Protein AF-A0A259TVW1-F1 (afdb_monomer_lite)

Sequence (107 aa):
MTPIRLRQLGQYDASFEASVDADGIWRVDGGSYVTRGVREGRLSSAEHAAIGALAAAVAMRETHAIPEDARGFTSTLDVGGDTLEWWGPPPTPALRALANALAGLGA

Organism: NCBI:txid716817

Structure (mmCIF, N/CA/C/O backbone):
data_AF-A0A259TVW1-F1
#
_entry.id   AF-A0A259TVW1-F1
#
loop_
_atom_site.group_PDB
_atom_site.id
_atom_site.type_symbol
_atom_site.label_atom_id
_atom_site.label_alt_id
_atom_site.label_comp_id
_atom_site.label_asym_id
_atom_site.label_entity_id
_atom_site.label_seq_id
_atom_site.pdbx_PDB_ins_code
_atom_site.Cartn_x
_atom_site.Cartn_y
_atom_site.Cartn_z
_atom_site.occupancy
_atom_site.B_iso_or_equiv
_atom_site.auth_seq_id
_atom_site.auth_comp_id
_atom_site.auth_asym_id
_atom_site.auth_atom_id
_atom_site.pdbx_PDB_model_num
ATOM 1 N N . MET A 1 1 ? -9.905 -6.743 8.488 1.00 86.19 1 MET A N 1
ATOM 2 C CA . MET A 1 1 ? -9.619 -7.027 7.062 1.00 86.19 1 MET A CA 1
ATOM 3 C C . MET A 1 1 ? -8.278 -7.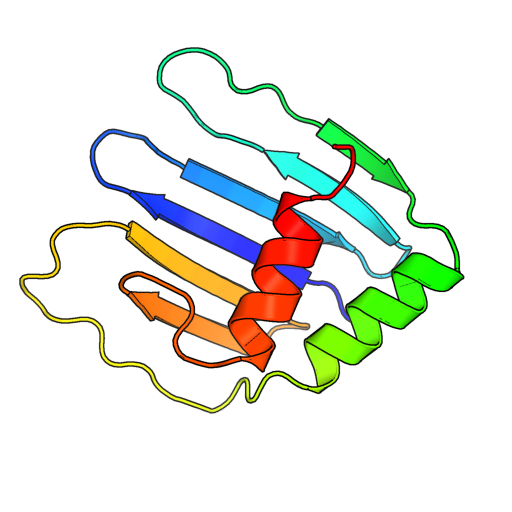733 6.972 1.00 86.19 1 MET A C 1
ATOM 5 O O . MET A 1 1 ? -7.679 -7.999 8.005 1.00 86.19 1 MET A O 1
ATOM 9 N N . THR A 1 2 ? -7.802 -8.048 5.775 1.00 90.94 2 THR A N 1
ATOM 10 C CA . THR A 1 2 ? -6.438 -8.549 5.589 1.00 90.94 2 THR A CA 1
ATOM 11 C C . THR A 1 2 ? -5.414 -7.448 5.912 1.00 90.94 2 THR A C 1
ATOM 13 O O . THR A 1 2 ? -5.607 -6.341 5.418 1.00 90.94 2 THR A O 1
ATOM 16 N N . PRO A 1 3 ? -4.351 -7.701 6.702 1.00 95.12 3 PRO A N 1
ATOM 17 C CA . PRO A 1 3 ? -3.313 -6.704 6.972 1.00 95.12 3 PRO A CA 1
ATOM 18 C C . PRO A 1 3 ? -2.659 -6.186 5.691 1.00 95.12 3 PRO A C 1
ATOM 20 O O . PRO A 1 3 ? -2.430 -6.962 4.759 1.00 95.12 3 PRO A O 1
ATOM 23 N N . ILE A 1 4 ? -2.344 -4.893 5.671 1.00 97.06 4 ILE A N 1
ATOM 24 C CA . ILE A 1 4 ? -1.765 -4.193 4.523 1.00 97.06 4 ILE A CA 1
ATOM 25 C C . ILE A 1 4 ? -0.525 -3.435 4.976 1.00 97.06 4 ILE A C 1
ATOM 27 O O . ILE A 1 4 ? -0.552 -2.748 5.999 1.00 97.06 4 ILE A O 1
ATOM 31 N N . ARG A 1 5 ? 0.543 -3.502 4.187 1.00 96.56 5 ARG A N 1
ATOM 32 C CA . ARG A 1 5 ? 1.730 -2.665 4.352 1.00 96.56 5 ARG A CA 1
ATOM 33 C C . ARG A 1 5 ? 2.172 -2.143 2.998 1.00 96.56 5 ARG A C 1
ATOM 35 O O . ARG A 1 5 ? 2.387 -2.912 2.077 1.00 96.56 5 ARG A O 1
ATOM 42 N N . LEU A 1 6 ? 2.329 -0.836 2.887 1.00 95.44 6 LEU A N 1
ATOM 43 C CA . LEU A 1 6 ? 2.951 -0.166 1.759 1.00 95.44 6 LEU A CA 1
ATOM 44 C C . LEU A 1 6 ? 4.277 0.409 2.228 1.00 95.44 6 LEU A C 1
ATOM 46 O O . LEU A 1 6 ? 4.306 1.193 3.171 1.00 95.44 6 LEU A O 1
ATOM 50 N N . ARG A 1 7 ? 5.358 0.066 1.543 1.00 93.25 7 ARG A N 1
ATOM 51 C CA . ARG A 1 7 ? 6.688 0.611 1.779 1.00 93.25 7 ARG A CA 1
ATOM 52 C C . ARG A 1 7 ? 7.216 1.205 0.487 1.00 93.25 7 ARG A C 1
ATOM 54 O O . ARG A 1 7 ? 7.110 0.586 -0.561 1.00 93.25 7 ARG A O 1
ATOM 61 N N . GLN A 1 8 ? 7.799 2.389 0.557 1.00 90.50 8 GLN A N 1
ATOM 62 C CA . GLN A 1 8 ? 8.463 3.040 -0.561 1.00 90.50 8 GLN A CA 1
ATOM 63 C C . GLN A 1 8 ? 9.868 3.443 -0.128 1.00 90.50 8 GLN A C 1
ATOM 65 O 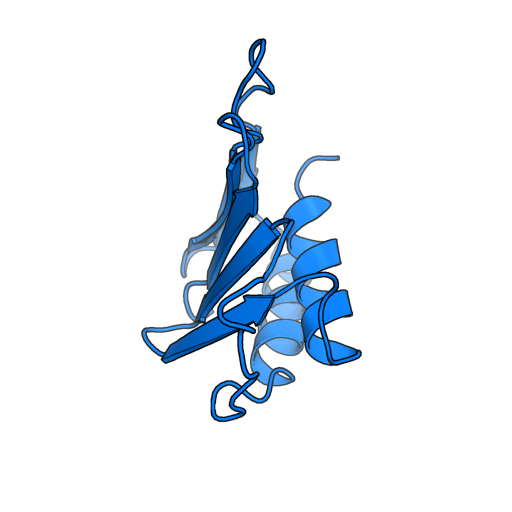O . GLN A 1 8 ? 10.049 4.128 0.877 1.00 90.50 8 GLN A O 1
ATOM 70 N N . LEU A 1 9 ? 10.863 2.996 -0.885 1.00 87.06 9 LEU A N 1
ATOM 71 C CA . LEU A 1 9 ? 12.276 3.235 -0.633 1.00 87.06 9 LEU A CA 1
ATOM 72 C C . LEU A 1 9 ? 12.859 4.011 -1.804 1.00 87.06 9 LEU A C 1
ATOM 74 O O . LEU A 1 9 ? 12.935 3.503 -2.921 1.00 87.06 9 LEU A O 1
ATOM 78 N N . GLY A 1 10 ? 13.236 5.257 -1.549 1.00 78.50 10 GLY A N 1
ATOM 79 C CA . GLY A 1 10 ? 13.968 6.106 -2.475 1.00 78.50 10 GLY A CA 1
ATOM 80 C C . GLY A 1 10 ? 15.477 6.040 -2.259 1.00 78.50 10 GLY A C 1
ATOM 81 O O . GLY A 1 10 ? 15.979 5.494 -1.278 1.00 78.50 10 GLY A O 1
ATOM 82 N N . GLN A 1 11 ? 16.209 6.654 -3.183 1.00 67.81 11 GLN A N 1
ATOM 83 C CA . GLN A 1 11 ? 17.624 6.967 -2.984 1.00 67.81 11 GLN A CA 1
ATOM 84 C C . GLN A 1 11 ? 17.762 8.058 -1.903 1.00 67.81 11 GLN A C 1
ATOM 86 O O . GLN A 1 11 ? 16.888 8.917 -1.792 1.00 67.81 11 GLN A O 1
ATOM 91 N N . TYR A 1 12 ? 18.865 8.045 -1.144 1.00 62.44 12 TYR A N 1
ATOM 92 C CA . TYR A 1 12 ? 19.193 9.034 -0.095 1.00 62.44 12 TYR A CA 1
ATOM 93 C C . TYR A 1 12 ? 18.304 8.995 1.167 1.00 62.44 12 TYR A C 1
ATOM 95 O O . TYR A 1 12 ? 17.809 10.028 1.607 1.00 62.44 12 TYR A O 1
ATOM 103 N N . ASP A 1 13 ? 18.098 7.808 1.747 1.00 65.94 13 ASP A N 1
ATOM 104 C CA . ASP A 1 13 ? 17.369 7.564 3.014 1.00 65.94 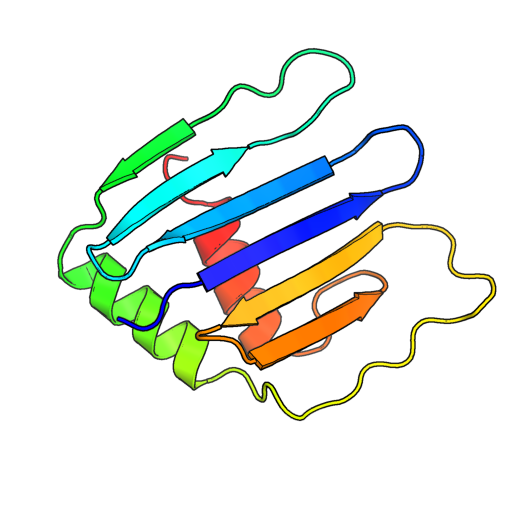13 ASP A CA 1
ATOM 105 C C . ASP A 1 13 ? 15.874 7.936 3.037 1.00 65.94 13 ASP A C 1
ATOM 107 O O . ASP A 1 13 ? 15.186 7.693 4.035 1.00 65.94 13 ASP A O 1
ATOM 111 N N . ALA A 1 14 ? 15.333 8.433 1.919 1.00 64.75 14 ALA A N 1
ATOM 112 C CA . ALA A 1 14 ? 13.908 8.673 1.757 1.00 64.75 14 ALA A CA 1
ATOM 113 C C . ALA A 1 14 ? 13.150 7.343 1.856 1.00 64.75 14 ALA A C 1
ATOM 115 O O . ALA A 1 14 ? 13.183 6.510 0.950 1.00 64.75 14 ALA A O 1
ATOM 116 N N . SER A 1 15 ? 12.453 7.150 2.968 1.00 83.69 15 SER A N 1
ATOM 117 C CA . SER A 1 15 ? 11.611 5.986 3.211 1.00 83.69 15 SER A CA 1
ATOM 118 C C . SER A 1 15 ? 10.213 6.452 3.568 1.00 83.69 15 SER A C 1
ATOM 120 O O . SER A 1 15 ? 10.032 7.448 4.249 1.00 83.69 15 SER A O 1
ATOM 122 N N . PHE A 1 16 ? 9.212 5.753 3.070 1.00 89.31 16 PHE A N 1
ATOM 123 C CA . PHE A 1 16 ? 7.831 5.929 3.475 1.00 89.31 16 PHE A CA 1
ATOM 124 C C . PHE A 1 16 ? 7.273 4.552 3.783 1.00 89.31 16 PHE A C 1
ATOM 126 O O . PHE A 1 16 ? 7.529 3.595 3.052 1.00 89.31 16 PHE A O 1
ATOM 133 N N . GLU A 1 17 ? 6.508 4.449 4.855 1.00 92.62 17 GLU A N 1
ATOM 134 C CA . GLU A 1 17 ? 5.816 3.234 5.225 1.00 92.62 17 GLU A CA 1
ATOM 135 C C . GLU A 1 17 ? 4.423 3.567 5.744 1.00 92.62 17 GLU A C 1
ATOM 137 O O . GLU A 1 17 ? 4.259 4.398 6.627 1.00 92.62 17 GLU A O 1
ATOM 142 N N . ALA A 1 18 ? 3.406 2.905 5.213 1.00 95.00 18 ALA A N 1
ATOM 143 C CA . ALA A 1 18 ? 2.053 2.942 5.734 1.00 95.00 18 ALA A CA 1
ATOM 144 C C . ALA A 1 18 ? 1.592 1.513 5.988 1.00 95.00 18 ALA A C 1
ATOM 146 O O . ALA A 1 18 ? 1.772 0.637 5.149 1.00 95.00 18 ALA A O 1
ATOM 147 N N . SER A 1 19 ? 0.984 1.269 7.138 1.00 96.06 19 SER A N 1
ATOM 148 C CA . SER A 1 19 ? 0.477 -0.047 7.507 1.00 96.06 19 SER A CA 1
ATOM 149 C C . SER A 1 19 ? -0.897 0.064 8.135 1.00 96.06 19 SER A C 1
ATOM 151 O O . SER A 1 19 ? -1.200 1.053 8.804 1.00 96.06 19 SER A O 1
ATOM 153 N N . VAL A 1 20 ? -1.718 -0.955 7.901 1.00 97.31 20 VAL A N 1
ATOM 154 C CA . VAL A 1 20 ? -2.997 -1.162 8.570 1.00 97.31 20 VAL A CA 1
ATOM 155 C C . VAL A 1 20 ? -3.098 -2.630 8.951 1.00 97.31 20 VAL A C 1
ATOM 157 O O . VAL A 1 20 ? -2.951 -3.506 8.097 1.00 97.31 20 VAL A O 1
ATOM 160 N N . ASP A 1 21 ? -3.336 -2.912 10.225 1.00 95.81 21 ASP A N 1
ATOM 161 C CA . ASP A 1 21 ? -3.510 -4.279 10.702 1.00 95.81 21 ASP A CA 1
ATOM 162 C C . ASP A 1 21 ? -4.943 -4.805 10.489 1.00 95.81 21 ASP A C 1
ATOM 164 O O . ASP A 1 21 ? -5.822 -4.139 9.931 1.00 95.81 21 ASP A O 1
ATOM 168 N N . ALA A 1 22 ? -5.188 -6.042 10.928 1.00 93.88 22 ALA A N 1
ATOM 169 C CA . ALA A 1 22 ? -6.493 -6.679 10.782 1.00 93.88 22 ALA A CA 1
ATOM 170 C C . ALA A 1 22 ? -7.611 -5.999 11.598 1.00 93.88 22 ALA A C 1
ATOM 172 O O . ALA A 1 22 ? -8.781 -6.085 11.202 1.00 93.88 22 ALA A O 1
ATOM 173 N N . ASP A 1 23 ? -7.250 -5.315 12.686 1.00 94.06 23 ASP A N 1
ATOM 174 C CA . ASP A 1 23 ? -8.141 -4.635 13.629 1.00 94.06 23 ASP A CA 1
ATOM 175 C C . ASP A 1 23 ? -8.413 -3.169 13.245 1.00 94.06 23 ASP A C 1
ATOM 177 O O . ASP A 1 23 ? -9.233 -2.491 13.886 1.00 94.06 23 ASP A O 1
ATOM 181 N N . GLY A 1 24 ? -7.764 -2.693 12.177 1.00 94.69 24 GLY A N 1
ATOM 182 C CA . GLY A 1 24 ? -7.873 -1.336 11.657 1.00 94.69 24 GLY A CA 1
ATOM 183 C C . GLY A 1 24 ? -6.994 -0.326 12.395 1.00 94.69 24 GLY A C 1
ATOM 184 O O . GLY A 1 24 ? -7.251 0.875 12.288 1.00 94.69 24 GLY A O 1
ATOM 185 N N . ILE A 1 25 ? -5.994 -0.773 13.157 1.00 97.12 25 ILE A N 1
ATOM 186 C CA . ILE A 1 25 ? -4.939 0.110 13.659 1.00 97.12 25 ILE A CA 1
ATOM 187 C C . ILE A 1 25 ? -4.017 0.429 12.497 1.00 97.12 25 ILE A C 1
ATOM 189 O O . ILE A 1 25 ? -3.593 -0.463 11.762 1.00 97.12 25 ILE A O 1
ATOM 193 N N . TRP A 1 26 ? -3.718 1.710 12.325 1.00 96.94 26 TRP A N 1
ATOM 194 C CA . TRP A 1 26 ? -2.858 2.171 11.253 1.00 96.94 26 TRP A CA 1
ATOM 195 C C . TRP A 1 26 ? -1.669 2.955 11.780 1.00 96.94 26 TRP A C 1
ATOM 19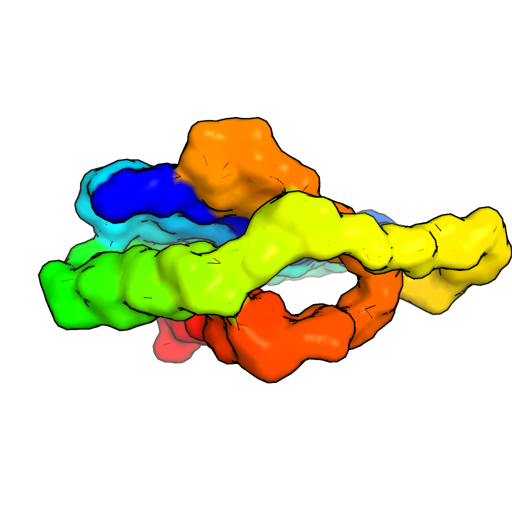7 O O . TRP A 1 26 ? -1.742 3.619 12.815 1.00 96.94 26 TRP A O 1
ATOM 207 N N . ARG A 1 27 ? -0.576 2.898 11.020 1.00 95.19 27 ARG A N 1
ATOM 208 C CA . ARG A 1 27 ? 0.650 3.654 11.264 1.00 95.19 27 ARG A CA 1
ATOM 209 C C . ARG A 1 27 ? 1.230 4.123 9.939 1.00 95.19 27 ARG A C 1
ATOM 211 O O . ARG A 1 27 ? 1.399 3.315 9.029 1.00 95.19 27 ARG A O 1
ATOM 218 N N . VAL A 1 28 ? 1.559 5.407 9.852 1.00 93.56 28 VAL A N 1
ATOM 219 C CA . VAL A 1 28 ? 2.271 6.013 8.725 1.00 93.56 28 VAL A CA 1
ATOM 220 C C . VAL A 1 28 ? 3.577 6.611 9.231 1.00 93.56 28 VAL A C 1
ATOM 222 O O . VAL A 1 28 ? 3.572 7.540 10.038 1.00 93.56 28 VAL A O 1
ATOM 225 N N . ASP A 1 29 ? 4.688 6.078 8.744 1.00 90.81 29 ASP A N 1
ATOM 226 C CA . ASP A 1 29 ? 6.042 6.571 8.950 1.00 90.81 29 ASP A CA 1
ATOM 227 C C . ASP A 1 29 ? 6.536 7.242 7.666 1.00 90.81 29 ASP A C 1
ATOM 229 O O . ASP A 1 29 ? 6.521 6.663 6.581 1.00 90.81 29 ASP A O 1
ATOM 233 N N . GLY A 1 30 ? 6.926 8.506 7.782 1.00 81.38 30 GLY A N 1
ATOM 234 C CA . GLY A 1 30 ? 7.321 9.314 6.641 1.00 81.38 30 GLY A CA 1
ATOM 235 C C . GLY A 1 30 ? 8.812 9.319 6.319 1.00 81.38 30 GLY A C 1
ATOM 236 O O . GLY A 1 30 ? 9.112 9.983 5.332 1.00 81.38 30 GLY A O 1
ATOM 237 N N . GLY A 1 31 ? 9.674 8.677 7.134 1.00 70.75 31 GLY A N 1
ATOM 238 C CA . GLY A 1 31 ? 11.123 8.434 6.939 1.00 70.75 31 GLY A CA 1
ATOM 239 C C . GLY A 1 31 ? 12.034 9.600 6.468 1.00 70.75 31 GLY A C 1
ATOM 240 O O . GLY A 1 31 ? 11.626 10.551 5.815 1.00 70.75 31 GLY A O 1
ATOM 241 N N . SER A 1 32 ? 13.312 9.602 6.868 1.00 62.50 32 SER A N 1
ATOM 242 C CA . SER A 1 32 ? 14.135 10.833 7.024 1.00 62.50 32 SER A CA 1
ATOM 243 C C . SER A 1 32 ? 14.761 11.438 5.743 1.00 62.50 32 SER A C 1
ATOM 245 O O . SER A 1 32 ? 15.059 10.721 4.799 1.00 62.50 32 SER A O 1
ATOM 247 N N . TYR A 1 33 ? 14.985 12.768 5.652 1.00 46.66 33 TYR A N 1
ATOM 248 C CA . TYR A 1 33 ? 16.185 13.412 6.245 1.00 46.66 33 TYR A CA 1
ATOM 249 C C . TYR A 1 33 ? 16.010 14.313 7.506 1.00 46.66 33 TYR A C 1
ATOM 251 O O . TYR A 1 33 ? 17.020 14.674 8.100 1.00 46.66 33 TYR A O 1
ATOM 259 N N . VAL A 1 34 ? 14.811 14.678 8.003 1.00 51.53 34 VAL A N 1
ATOM 260 C CA . VAL A 1 34 ? 14.705 15.531 9.232 1.00 51.53 34 VAL A CA 1
ATOM 261 C C . VAL A 1 34 ? 13.471 15.263 10.118 1.00 51.53 34 VAL A C 1
ATOM 263 O O . VAL A 1 34 ? 12.865 16.193 10.624 1.00 51.53 34 VAL A O 1
ATOM 266 N N . THR A 1 35 ? 13.068 14.012 10.353 1.00 56.81 35 THR A N 1
ATOM 267 C CA . THR A 1 35 ? 11.844 13.656 11.124 1.00 56.81 35 THR A CA 1
ATOM 268 C C . THR A 1 35 ? 10.537 14.048 10.425 1.00 56.81 35 THR A C 1
ATOM 270 O O . THR A 1 35 ? 9.825 14.973 10.806 1.00 56.81 35 THR A O 1
ATOM 273 N N . ARG A 1 36 ? 10.150 13.289 9.398 1.00 59.53 36 ARG A N 1
ATOM 274 C CA . ARG A 1 36 ? 8.718 13.186 9.099 1.00 59.53 36 ARG A CA 1
ATOM 275 C C . ARG A 1 36 ? 8.139 12.234 10.135 1.00 59.53 36 ARG A C 1
ATOM 277 O O . ARG A 1 36 ? 8.407 11.041 10.091 1.00 59.53 36 ARG A O 1
ATOM 284 N N . GLY A 1 37 ? 7.486 12.813 11.140 1.00 75.12 37 GLY A N 1
ATOM 285 C CA . GLY A 1 37 ? 7.003 12.101 12.316 1.00 75.12 37 GLY A CA 1
ATOM 286 C C . GLY A 1 37 ? 6.102 10.916 11.978 1.00 75.12 37 GLY A C 1
ATOM 287 O O . GLY A 1 37 ? 5.467 10.858 10.925 1.00 75.12 37 GLY A O 1
ATOM 288 N N . VAL A 1 38 ? 6.047 9.981 12.917 1.00 87.88 38 VAL A N 1
ATOM 289 C CA . VAL A 1 38 ? 5.118 8.858 12.880 1.00 87.88 38 VAL A CA 1
ATOM 290 C C . VAL A 1 38 ? 3.723 9.373 13.208 1.00 87.88 38 VAL A C 1
ATOM 292 O O . VAL A 1 38 ? 3.538 10.101 14.183 1.00 87.88 38 VAL A O 1
ATOM 295 N N . ARG A 1 39 ? 2.739 8.965 12.413 1.00 90.56 39 ARG A N 1
ATOM 296 C CA . ARG A 1 39 ? 1.318 9.155 12.707 1.00 90.56 39 ARG A CA 1
ATOM 297 C C . ARG A 1 39 ? 0.678 7.796 12.895 1.00 90.56 39 ARG A C 1
ATOM 299 O O . ARG A 1 39 ? 1.007 6.857 12.173 1.00 90.56 39 ARG A O 1
ATOM 306 N N . GLU A 1 40 ? -0.244 7.700 13.833 1.00 95.12 40 GLU A N 1
ATOM 307 C CA . GLU A 1 40 ? -0.962 6.465 14.115 1.00 95.12 40 GLU A CA 1
ATOM 308 C C . GLU A 1 40 ? -2.387 6.757 14.566 1.00 95.12 40 GLU A C 1
ATOM 310 O O . GLU A 1 40 ? -2.711 7.864 15.005 1.00 95.12 40 GLU A O 1
ATOM 315 N N . GLY A 1 41 ? -3.247 5.755 14.445 1.00 96.31 41 GLY A N 1
ATOM 316 C CA . GLY A 1 41 ? -4.634 5.874 14.844 1.00 96.31 41 GLY A CA 1
ATOM 317 C C . GLY A 1 41 ? -5.421 4.609 14.558 1.00 96.31 41 GLY A C 1
ATOM 318 O O . GLY A 1 41 ? -4.868 3.529 14.349 1.00 96.31 41 GLY A O 1
ATOM 319 N N . ARG A 1 42 ? -6.744 4.755 14.558 1.00 97.06 42 ARG A N 1
ATOM 320 C CA . ARG A 1 42 ? -7.677 3.666 14.290 1.00 97.06 42 ARG A CA 1
ATOM 321 C C . ARG A 1 42 ? -8.683 4.084 13.234 1.00 97.06 42 ARG A C 1
ATOM 323 O O . ARG A 1 42 ? -9.233 5.178 13.315 1.00 97.06 42 ARG A O 1
ATOM 330 N N . LEU A 1 43 ? -8.922 3.206 12.270 1.00 96.31 43 LEU A N 1
ATOM 331 C CA . LEU A 1 43 ? -9.962 3.383 11.266 1.00 96.31 43 LEU A CA 1
ATOM 332 C C . LEU A 1 43 ? -11.349 3.235 11.896 1.00 96.31 43 LEU A C 1
ATOM 334 O O . LEU A 1 43 ? -11.592 2.338 12.709 1.00 96.31 43 LEU A O 1
ATOM 338 N N . SER A 1 44 ? -12.288 4.061 11.454 1.00 95.75 44 SER A N 1
ATOM 339 C CA . SER A 1 44 ? -13.713 3.780 11.597 1.00 95.75 44 SER A CA 1
ATOM 340 C C . SER A 1 44 ? -14.105 2.534 10.793 1.00 95.75 44 SER A C 1
ATOM 342 O O . SER A 1 44 ? -13.407 2.110 9.870 1.00 95.75 44 SER A O 1
ATOM 344 N N . SER A 1 45 ? -15.267 1.949 11.091 1.00 94.00 45 SER A N 1
ATOM 345 C CA . SER A 1 45 ? -15.775 0.792 10.339 1.00 94.00 45 SER A CA 1
ATOM 346 C C . SER A 1 45 ? -15.949 1.083 8.842 1.00 94.00 45 SER A C 1
ATOM 348 O O . SER A 1 45 ? -15.727 0.194 8.023 1.00 94.00 45 SER A O 1
ATOM 350 N N . ALA A 1 46 ? -16.315 2.318 8.482 1.00 95.25 46 ALA A N 1
ATOM 351 C CA . ALA A 1 46 ? -16.473 2.728 7.089 1.00 95.25 46 ALA A CA 1
ATOM 352 C C . ALA A 1 46 ? -15.122 2.806 6.359 1.00 95.25 46 ALA A C 1
ATOM 354 O O . ALA A 1 46 ? -14.989 2.267 5.263 1.00 95.25 46 ALA A O 1
ATOM 355 N N . GLU A 1 47 ? -14.106 3.410 6.979 1.00 95.56 47 GLU A N 1
ATOM 356 C CA . GLU A 1 47 ? -12.752 3.479 6.411 1.00 95.56 47 GLU A CA 1
ATOM 357 C C . GLU A 1 47 ? -12.115 2.091 6.312 1.00 95.56 47 GLU A C 1
ATOM 359 O O . GLU A 1 47 ? -11.499 1.760 5.302 1.00 95.56 47 GLU A O 1
ATOM 364 N N . HIS A 1 48 ? -12.325 1.248 7.326 1.00 94.38 48 HIS A N 1
ATOM 365 C CA . HIS A 1 48 ? -11.877 -0.141 7.328 1.00 94.38 48 HIS A CA 1
ATOM 366 C C . HIS A 1 48 ? -12.479 -0.914 6.142 1.00 94.38 48 HIS A C 1
ATOM 368 O O . HIS A 1 48 ? -11.753 -1.572 5.396 1.00 94.38 48 HIS A O 1
ATOM 374 N N . ALA A 1 49 ? -13.790 -0.794 5.906 1.00 94.94 49 ALA A N 1
ATOM 375 C CA . ALA A 1 49 ? -14.437 -1.418 4.753 1.00 94.94 49 ALA A CA 1
ATOM 376 C C . ALA A 1 49 ? -13.927 -0.853 3.415 1.00 94.94 49 ALA A C 1
ATOM 378 O O . ALA A 1 49 ? -13.684 -1.617 2.480 1.00 94.94 49 ALA A O 1
ATOM 379 N N . ALA A 1 50 ? -13.725 0.466 3.326 1.00 95.94 50 ALA A N 1
ATOM 380 C CA . ALA A 1 50 ? -13.249 1.125 2.113 1.00 95.94 50 ALA A CA 1
ATOM 381 C C . ALA A 1 50 ? -11.824 0.689 1.736 1.00 95.94 50 ALA A C 1
ATOM 383 O O . ALA A 1 50 ? -11.577 0.320 0.589 1.00 95.94 50 ALA A O 1
ATOM 384 N N . ILE A 1 51 ? -10.899 0.666 2.699 1.00 96.00 51 ILE A N 1
ATOM 385 C CA . ILE A 1 51 ? -9.524 0.199 2.477 1.00 96.00 51 ILE A CA 1
ATOM 386 C C . ILE A 1 51 ? -9.510 -1.286 2.110 1.00 96.00 51 ILE A C 1
ATOM 388 O O . ILE A 1 51 ? -8.814 -1.671 1.172 1.00 96.00 51 ILE A O 1
ATOM 392 N N . GLY A 1 52 ? -10.327 -2.109 2.773 1.00 95.69 52 GLY A N 1
ATOM 393 C CA . GLY A 1 52 ? -10.465 -3.523 2.424 1.00 95.69 52 GLY A CA 1
ATOM 394 C C . GLY A 1 52 ? -10.948 -3.736 0.986 1.00 95.69 52 GLY A C 1
ATOM 395 O O . GLY A 1 52 ? -10.414 -4.588 0.278 1.00 95.69 52 GLY A O 1
ATOM 396 N N . ALA A 1 53 ? -11.909 -2.931 0.522 1.00 96.44 53 ALA A N 1
ATOM 397 C CA . ALA A 1 53 ? -12.392 -2.980 -0.857 1.00 96.44 5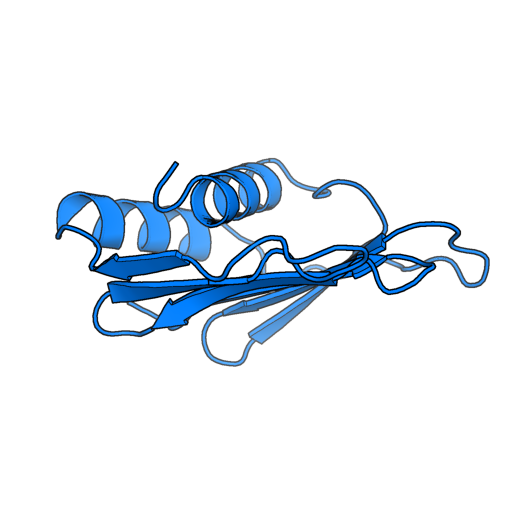3 ALA A CA 1
ATOM 398 C C . ALA A 1 53 ? -11.320 -2.543 -1.870 1.00 96.44 53 ALA A C 1
ATOM 400 O O . ALA A 1 53 ? -11.172 -3.177 -2.914 1.00 96.44 53 ALA A O 1
ATOM 401 N N . LEU A 1 54 ? -10.542 -1.501 -1.554 1.00 97.19 54 LEU A N 1
ATOM 402 C CA . LEU A 1 54 ? -9.416 -1.067 -2.386 1.00 97.19 54 LEU A CA 1
ATOM 403 C C . LEU A 1 54 ? -8.339 -2.152 -2.486 1.00 97.19 54 LEU A C 1
ATOM 405 O O . LEU A 1 54 ? -7.858 -2.425 -3.582 1.00 97.19 54 LEU A O 1
ATOM 409 N N . ALA A 1 55 ? -8.000 -2.803 -1.371 1.00 95.62 55 ALA A N 1
ATOM 410 C CA . ALA A 1 55 ? -7.037 -3.900 -1.347 1.00 95.62 55 ALA A CA 1
ATOM 411 C C . ALA A 1 55 ? -7.506 -5.102 -2.177 1.00 95.62 55 ALA A C 1
ATOM 413 O O . ALA A 1 55 ? -6.731 -5.650 -2.954 1.00 95.62 55 ALA A O 1
ATOM 414 N N . ALA A 1 56 ? -8.788 -5.465 -2.087 1.00 95.00 56 ALA A N 1
ATOM 415 C CA . ALA A 1 56 ? -9.364 -6.553 -2.877 1.00 95.00 56 ALA A CA 1
ATOM 416 C C . ALA A 1 56 ? -9.387 -6.272 -4.393 1.00 95.00 56 ALA A C 1
ATOM 418 O O . ALA A 1 56 ? -9.438 -7.208 -5.188 1.00 95.00 56 ALA A O 1
ATOM 419 N N . ALA A 1 57 ? -9.353 -5.000 -4.802 1.00 95.81 57 ALA A N 1
ATOM 420 C CA . ALA A 1 57 ? -9.307 -4.601 -6.207 1.00 95.81 57 ALA A CA 1
ATOM 421 C C . ALA A 1 57 ? -7.892 -4.650 -6.813 1.00 95.81 57 ALA A C 1
ATOM 423 O O . ALA A 1 57 ? -7.746 -4.526 -8.031 1.00 95.81 57 ALA A O 1
ATOM 424 N N . VAL A 1 58 ? -6.846 -4.804 -5.995 1.00 95.31 58 VAL A N 1
ATOM 425 C CA . VAL A 1 58 ? -5.464 -4.896 -6.474 1.00 95.31 58 VAL A CA 1
ATOM 426 C C . VAL A 1 58 ? -5.180 -6.301 -7.007 1.00 95.31 58 VAL A C 1
ATOM 428 O O . VAL A 1 58 ? -5.357 -7.303 -6.317 1.00 95.31 58 VAL A O 1
ATOM 431 N N . ALA A 1 59 ? -4.667 -6.378 -8.235 1.00 93.94 59 ALA A N 1
ATOM 432 C CA . ALA A 1 59 ? -4.195 -7.622 -8.830 1.00 93.94 59 ALA A CA 1
ATOM 433 C C . ALA A 1 59 ? -2.811 -8.010 -8.270 1.00 93.94 59 ALA A C 1
ATOM 435 O O . ALA A 1 59 ? -1.792 -7.827 -8.926 1.00 93.94 59 ALA A O 1
ATOM 436 N N . MET A 1 60 ? -2.771 -8.576 -7.059 1.00 91.88 60 MET A N 1
ATOM 437 C CA . MET A 1 60 ? -1.522 -8.908 -6.343 1.00 91.88 60 MET A CA 1
ATOM 438 C C . MET A 1 60 ? -0.581 -9.872 -7.088 1.00 91.88 60 MET A C 1
ATOM 440 O O . MET A 1 60 ? 0.599 -9.940 -6.773 1.00 91.88 60 MET A O 1
ATOM 444 N N . ARG A 1 61 ? -1.090 -10.628 -8.069 1.00 89.69 61 ARG A N 1
ATOM 445 C CA . ARG A 1 61 ? -0.301 -11.583 -8.871 1.00 89.69 61 ARG A CA 1
ATOM 446 C C . ARG A 1 61 ? 0.329 -10.969 -10.120 1.00 89.69 61 ARG A C 1
ATOM 448 O O . ARG A 1 61 ? 0.993 -11.681 -10.871 1.00 89.69 61 ARG A O 1
ATOM 455 N N . GLU A 1 62 ? 0.066 -9.696 -10.395 1.00 88.12 62 GLU A N 1
ATOM 456 C CA . GLU A 1 62 ? 0.701 -9.002 -11.507 1.00 88.12 62 GLU A CA 1
ATOM 457 C C . GLU A 1 62 ? 2.197 -8.823 -11.223 1.00 88.12 62 GLU A C 1
ATOM 459 O O . GLU A 1 62 ? 2.622 -8.714 -10.079 1.00 88.12 62 GLU A O 1
ATOM 464 N N . THR A 1 63 ? 3.026 -8.844 -12.263 1.00 85.00 63 THR A N 1
ATOM 465 C CA . THR A 1 63 ? 4.465 -8.602 -12.126 1.00 85.00 63 THR A CA 1
ATOM 466 C C . THR A 1 63 ? 4.797 -7.284 -12.797 1.00 85.00 63 THR A C 1
ATOM 468 O O . THR A 1 63 ? 4.514 -7.103 -13.981 1.00 85.00 63 THR A O 1
ATOM 471 N N . HIS A 1 64 ? 5.439 -6.378 -12.064 1.00 86.06 64 HIS A N 1
ATOM 472 C CA . HIS A 1 64 ? 5.947 -5.131 -12.618 1.00 86.06 64 HIS A CA 1
ATOM 473 C C . HIS A 1 64 ? 7.471 -5.193 -12.651 1.00 86.06 64 HIS A C 1
ATOM 475 O O . HIS A 1 64 ? 8.128 -5.258 -11.615 1.00 86.06 64 HIS A O 1
ATOM 481 N N . ALA A 1 65 ? 8.040 -5.210 -13.856 1.00 82.19 65 ALA A N 1
ATOM 482 C CA . ALA A 1 65 ? 9.485 -5.252 -14.021 1.00 82.19 65 ALA A CA 1
ATOM 483 C C . ALA A 1 65 ? 10.131 -3.995 -13.415 1.00 82.19 65 ALA A C 1
ATOM 485 O O . ALA A 1 65 ? 9.709 -2.872 -13.699 1.00 82.19 65 ALA A O 1
ATOM 486 N N . ILE A 1 66 ? 11.172 -4.197 -12.610 1.00 84.88 66 ILE A N 1
ATOM 487 C CA . ILE A 1 66 ? 12.025 -3.129 -12.089 1.00 84.88 66 ILE A CA 1
ATOM 488 C C . ILE A 1 66 ? 13.275 -3.085 -12.977 1.00 84.88 66 ILE A C 1
ATOM 490 O O . ILE A 1 66 ? 14.007 -4.075 -13.017 1.00 84.88 66 ILE A O 1
ATOM 494 N N . PRO A 1 67 ? 13.519 -1.991 -13.722 1.00 83.69 67 PRO A N 1
ATOM 495 C CA . PRO A 1 67 ? 14.720 -1.861 -14.546 1.00 83.69 67 PRO A CA 1
ATOM 496 C C . PRO A 1 67 ? 16.004 -1.962 -13.710 1.00 83.69 67 PRO A C 1
ATOM 498 O O . PRO A 1 67 ? 16.065 -1.420 -12.607 1.00 83.69 67 PRO A O 1
ATOM 501 N N . GLU A 1 68 ? 17.053 -2.598 -14.239 1.00 80.12 68 GLU A N 1
ATOM 502 C CA . GLU A 1 68 ? 18.349 -2.713 -13.542 1.00 80.12 68 GLU A CA 1
ATOM 503 C C . GLU A 1 68 ? 19.012 -1.346 -13.294 1.00 80.12 68 GLU A C 1
ATOM 505 O O . GLU A 1 68 ? 19.742 -1.157 -12.321 1.00 80.12 68 GLU A O 1
ATOM 510 N N . ASP A 1 69 ? 18.740 -0.371 -14.160 1.00 81.75 69 ASP A N 1
ATOM 511 C CA . ASP A 1 69 ? 19.246 0.997 -14.091 1.00 81.75 69 ASP A CA 1
ATOM 512 C C . ASP A 1 69 ? 18.271 1.973 -13.411 1.00 81.75 69 ASP A C 1
ATOM 514 O O . ASP A 1 69 ? 18.522 3.181 -13.398 1.00 81.75 69 ASP A O 1
ATOM 518 N N . ALA A 1 70 ? 17.188 1.465 -12.809 1.00 74.50 70 ALA A N 1
ATOM 519 C CA . ALA A 1 70 ? 16.154 2.252 -12.152 1.00 74.50 70 ALA A CA 1
ATOM 520 C C . ALA A 1 70 ? 16.742 3.317 -11.206 1.00 74.50 70 ALA A C 1
ATOM 522 O O . ALA A 1 70 ? 17.341 3.035 -10.162 1.00 74.50 70 ALA A O 1
ATOM 523 N N . ARG A 1 71 ? 16.535 4.591 -11.559 1.00 74.50 71 ARG A N 1
ATOM 524 C CA . ARG A 1 71 ? 16.840 5.745 -10.705 1.00 74.50 71 ARG A CA 1
ATOM 525 C C . ARG A 1 71 ? 15.538 6.284 -10.124 1.00 74.50 71 ARG A C 1
ATOM 527 O O . ARG A 1 71 ? 14.739 6.863 -10.850 1.00 74.50 71 ARG A O 1
ATOM 534 N N . GLY A 1 72 ? 15.283 6.061 -8.835 1.00 77.31 72 GLY A N 1
ATOM 535 C CA . GLY A 1 72 ? 14.056 6.530 -8.189 1.00 77.31 72 GLY A CA 1
ATOM 536 C C . GLY A 1 72 ? 13.681 5.730 -6.951 1.00 77.31 72 GLY A C 1
ATOM 537 O O . GLY A 1 72 ? 14.554 5.252 -6.230 1.00 77.31 72 GLY A O 1
ATOM 538 N N . PHE A 1 73 ? 12.377 5.621 -6.717 1.00 82.69 73 PHE A N 1
ATOM 539 C CA . PHE A 1 73 ? 11.800 4.874 -5.606 1.00 82.69 73 PHE A CA 1
ATOM 540 C C . PHE A 1 73 ? 11.262 3.525 -6.077 1.00 82.69 73 PHE A C 1
ATOM 542 O O . PHE A 1 73 ? 10.570 3.448 -7.097 1.00 82.69 73 PHE A O 1
ATOM 549 N N . THR A 1 74 ? 11.561 2.494 -5.296 1.00 89.62 74 THR A N 1
ATOM 550 C CA . THR A 1 74 ? 10.912 1.187 -5.379 1.00 89.62 74 THR A CA 1
ATOM 551 C C . THR A 1 74 ? 9.843 1.123 -4.307 1.00 89.62 74 THR A C 1
ATOM 553 O O . THR A 1 74 ? 10.085 1.509 -3.161 1.00 89.62 74 THR A O 1
ATOM 556 N N . SER A 1 75 ? 8.668 0.640 -4.682 1.00 92.31 75 SER A N 1
ATOM 557 C CA . SER A 1 75 ? 7.555 0.444 -3.771 1.00 92.31 75 SER A CA 1
ATOM 558 C C . SER A 1 75 ? 7.218 -1.034 -3.663 1.00 92.31 75 SER A C 1
ATOM 560 O O . SER A 1 75 ? 7.207 -1.749 -4.663 1.00 92.31 75 SER A O 1
ATOM 562 N N . THR A 1 76 ? 6.909 -1.456 -2.446 1.00 94.06 76 THR A N 1
ATOM 563 C CA . THR A 1 76 ? 6.499 -2.808 -2.084 1.00 94.06 76 THR A CA 1
ATOM 564 C C . THR A 1 76 ? 5.164 -2.707 -1.352 1.00 94.06 76 THR A C 1
ATOM 566 O O . THR A 1 76 ? 5.024 -1.926 -0.408 1.00 94.06 76 THR A O 1
ATOM 569 N N . LEU A 1 77 ? 4.175 -3.470 -1.799 1.00 96.38 77 LEU A N 1
ATOM 570 C CA . LEU A 1 77 ? 2.872 -3.626 -1.165 1.00 96.38 77 LEU A CA 1
ATOM 571 C C . LEU A 1 77 ? 2.722 -5.072 -0.699 1.00 96.38 77 LEU A C 1
ATOM 573 O O . LEU A 1 77 ? 2.743 -5.985 -1.518 1.00 96.38 77 LEU A O 1
ATOM 577 N N . ASP A 1 78 ? 2.491 -5.257 0.592 1.00 96.44 78 ASP A N 1
ATOM 578 C CA . ASP A 1 78 ? 2.116 -6.528 1.192 1.00 96.44 78 ASP A CA 1
ATOM 579 C C . ASP A 1 78 ? 0.628 -6.506 1.552 1.00 96.44 78 ASP A C 1
ATOM 581 O O . ASP A 1 78 ? 0.168 -5.598 2.250 1.00 96.44 78 ASP A O 1
ATOM 585 N N . VAL A 1 79 ? -0.127 -7.516 1.115 1.00 95.31 79 VAL A N 1
ATOM 586 C CA . VAL A 1 79 ? -1.531 -7.731 1.497 1.00 95.31 79 VAL A CA 1
ATOM 587 C C . VAL A 1 79 ? -1.696 -9.185 1.918 1.00 95.31 79 VAL A C 1
ATOM 589 O O . VAL A 1 79 ? -1.697 -10.090 1.093 1.00 95.31 79 VAL A O 1
ATOM 592 N N . GLY A 1 80 ? -1.825 -9.437 3.221 1.00 90.88 80 GLY A N 1
ATOM 593 C CA . GLY A 1 80 ? -2.110 -10.786 3.734 1.00 90.88 80 GLY A CA 1
ATOM 594 C C . GLY A 1 80 ? -1.032 -11.835 3.494 1.00 90.88 80 GLY A C 1
ATOM 595 O O . GLY A 1 80 ? -1.333 -13.022 3.578 1.00 90.88 80 GLY A O 1
ATOM 596 N N . GLY A 1 81 ? 0.195 -11.406 3.200 1.00 88.44 81 GLY A N 1
ATOM 597 C CA . GLY A 1 81 ? 1.313 -12.283 2.854 1.00 88.44 81 GLY A CA 1
ATOM 598 C C . GLY A 1 81 ? 1.611 -12.362 1.356 1.00 88.44 81 GLY A C 1
ATOM 599 O O . GLY A 1 81 ? 2.667 -12.878 1.006 1.00 88.44 81 GLY A O 1
ATOM 600 N N . ASP A 1 82 ? 0.743 -11.828 0.490 1.00 93.75 82 ASP A N 1
ATOM 601 C CA . ASP A 1 82 ? 1.080 -11.599 -0.916 1.00 93.75 82 ASP A CA 1
ATOM 602 C C . ASP A 1 82 ? 1.873 -10.294 -1.040 1.00 93.75 82 ASP A C 1
ATOM 604 O O . ASP A 1 82 ? 1.450 -9.266 -0.506 1.00 93.75 82 ASP A O 1
ATOM 608 N N . THR A 1 83 ? 2.985 -10.329 -1.772 1.00 94.31 83 THR A N 1
ATOM 609 C CA . THR A 1 83 ? 3.862 -9.173 -1.996 1.00 94.31 83 THR A CA 1
ATOM 610 C C . THR A 1 83 ? 3.844 -8.774 -3.466 1.00 94.31 83 THR A C 1
ATOM 612 O O . THR A 1 83 ? 4.011 -9.614 -4.350 1.00 94.31 83 THR A O 1
ATOM 615 N N . LEU A 1 84 ? 3.686 -7.478 -3.719 1.00 94.81 84 LEU A N 1
ATOM 616 C CA . LEU A 1 84 ? 3.746 -6.866 -5.038 1.00 94.81 84 LEU A CA 1
ATOM 617 C C . LEU A 1 84 ? 4.750 -5.716 -5.029 1.00 94.81 84 LEU A C 1
ATOM 619 O O . LEU A 1 84 ? 4.678 -4.832 -4.178 1.00 94.81 84 LEU A O 1
ATOM 623 N N . GLU A 1 85 ? 5.637 -5.685 -6.016 1.00 93.81 85 GLU A N 1
ATOM 624 C CA . GLU A 1 85 ? 6.653 -4.642 -6.147 1.00 93.81 85 GLU A CA 1
ATOM 625 C C . GLU A 1 85 ? 6.514 -3.896 -7.469 1.00 93.81 85 GLU A C 1
ATOM 627 O O . GLU A 1 85 ? 6.120 -4.473 -8.483 1.00 93.81 85 GLU A O 1
ATOM 632 N N . TRP A 1 86 ? 6.832 -2.602 -7.463 1.00 93.19 86 TRP A N 1
ATOM 633 C CA . TRP A 1 86 ? 6.921 -1.789 -8.672 1.00 93.19 86 TRP A CA 1
ATOM 634 C C . TRP A 1 86 ? 7.933 -0.656 -8.513 1.00 93.19 86 TRP A C 1
ATOM 636 O O . TRP A 1 86 ? 8.283 -0.236 -7.408 1.00 93.19 86 TRP A O 1
ATOM 646 N N . TRP A 1 87 ? 8.376 -0.123 -9.648 1.00 90.81 87 TRP A N 1
ATOM 647 C CA . TRP A 1 87 ? 9.221 1.063 -9.709 1.00 90.81 87 TRP A CA 1
ATOM 648 C C . TRP A 1 87 ? 8.427 2.283 -10.188 1.00 90.81 87 TRP A C 1
ATOM 650 O O . TRP A 1 87 ? 7.631 2.195 -11.124 1.00 90.81 87 TRP A O 1
ATOM 660 N N . GLY A 1 88 ? 8.664 3.437 -9.558 1.00 87.12 88 GLY A N 1
ATOM 661 C CA . GLY A 1 88 ? 8.029 4.698 -9.937 1.00 87.12 88 GLY A CA 1
ATOM 662 C C . GLY A 1 88 ? 6.574 4.832 -9.450 1.00 87.12 88 GLY A C 1
ATOM 663 O O . GLY A 1 88 ? 6.235 4.363 -8.361 1.00 87.12 88 GLY A O 1
ATOM 664 N N . PRO A 1 89 ? 5.701 5.550 -10.184 1.00 88.44 89 PRO A N 1
ATOM 665 C CA . PRO A 1 89 ? 4.319 5.760 -9.758 1.00 88.44 89 PRO A CA 1
ATOM 666 C C . PRO A 1 89 ? 3.511 4.449 -9.796 1.00 88.44 89 PRO A C 1
ATOM 668 O O . PRO A 1 89 ? 3.806 3.589 -10.623 1.00 88.44 89 PRO A O 1
ATOM 671 N N . PRO A 1 90 ? 2.442 4.309 -8.982 1.00 92.00 90 PRO A N 1
ATOM 672 C CA . PRO A 1 90 ? 1.600 3.115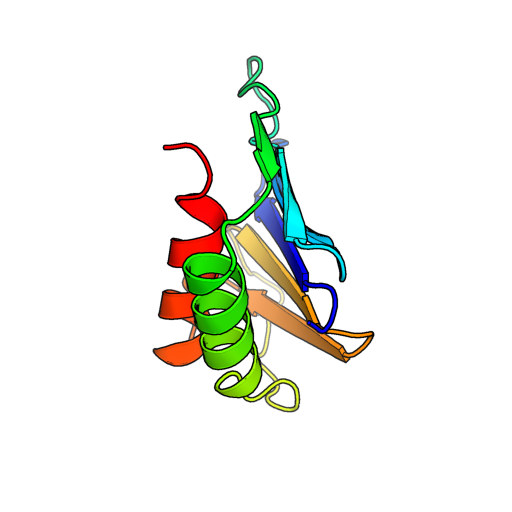 -8.991 1.00 92.00 90 PRO A CA 1
ATOM 673 C C . PRO A 1 90 ? 1.097 2.780 -10.411 1.00 92.00 90 PRO A C 1
ATOM 675 O O . PRO A 1 90 ? 0.449 3.637 -11.036 1.00 92.00 90 PRO A O 1
ATOM 678 N N . PRO A 1 91 ? 1.395 1.576 -10.934 1.00 92.31 91 PRO A N 1
ATOM 679 C CA . PRO A 1 91 ? 1.235 1.261 -12.355 1.00 92.31 91 PRO A CA 1
ATOM 680 C C . PRO A 1 91 ? -0.225 1.061 -12.771 1.00 92.31 91 PRO A C 1
ATOM 682 O O . PRO A 1 91 ? -0.557 1.243 -13.940 1.00 92.31 91 PRO A O 1
ATOM 685 N N . THR A 1 92 ? -1.119 0.759 -11.825 1.00 94.69 92 THR A N 1
ATOM 686 C CA . THR A 1 92 ? -2.550 0.556 -12.089 1.00 94.69 92 THR A CA 1
ATOM 687 C C . THR A 1 92 ? -3.421 1.563 -11.325 1.00 94.69 92 THR A C 1
ATOM 689 O O . THR A 1 92 ? -3.011 2.076 -10.275 1.00 94.69 92 THR A O 1
ATOM 692 N N . PRO A 1 93 ? -4.648 1.857 -11.802 1.00 96.44 93 PRO A N 1
ATOM 693 C CA . PRO A 1 93 ? -5.590 2.705 -11.072 1.00 96.44 93 PRO A CA 1
ATOM 694 C C . PRO A 1 93 ? -5.923 2.175 -9.670 1.00 96.44 93 PRO A C 1
ATOM 696 O O . PRO A 1 93 ? -6.012 2.964 -8.733 1.00 96.44 93 PRO A O 1
ATOM 699 N N . ALA A 1 94 ? -6.052 0.851 -9.514 1.00 96.38 94 ALA A N 1
ATOM 700 C CA . ALA A 1 94 ? -6.341 0.217 -8.227 1.00 96.38 94 ALA A CA 1
ATOM 701 C C . ALA A 1 94 ? -5.193 0.414 -7.225 1.00 96.38 94 ALA A C 1
ATOM 703 O O . ALA A 1 94 ? -5.425 0.873 -6.106 1.00 96.38 94 ALA A O 1
ATOM 704 N N . LEU A 1 95 ? -3.946 0.173 -7.651 1.00 95.56 95 LEU A N 1
ATOM 705 C CA . LEU A 1 95 ? -2.764 0.418 -6.818 1.00 95.56 95 LEU A CA 1
ATOM 706 C C . LEU A 1 95 ? -2.639 1.882 -6.424 1.00 95.56 95 LEU A C 1
ATOM 708 O O . LEU A 1 95 ? -2.338 2.195 -5.276 1.00 95.56 95 LEU A O 1
ATOM 712 N N . ARG A 1 96 ? -2.906 2.791 -7.365 1.00 96.06 96 ARG A N 1
ATOM 713 C CA . ARG A 1 96 ? -2.881 4.230 -7.102 1.00 96.06 96 ARG A CA 1
ATOM 714 C C . ARG A 1 96 ? -3.918 4.637 -6.064 1.00 96.06 96 ARG A C 1
ATOM 716 O O . ARG A 1 96 ? -3.595 5.407 -5.166 1.00 96.06 96 ARG A O 1
ATOM 723 N N . ALA A 1 97 ? -5.143 4.130 -6.184 1.00 97.12 97 ALA A N 1
ATOM 724 C CA . ALA A 1 97 ? -6.216 4.423 -5.245 1.00 97.12 97 ALA A CA 1
ATOM 725 C C . ALA A 1 97 ? -5.874 3.925 -3.833 1.00 97.12 97 ALA A C 1
ATOM 727 O O . ALA A 1 97 ? -5.987 4.694 -2.879 1.00 97.12 97 ALA A O 1
ATOM 728 N N . LEU A 1 98 ? -5.383 2.687 -3.709 1.00 97.19 98 LEU A N 1
ATOM 729 C CA . LEU A 1 98 ? -4.962 2.130 -2.424 1.00 97.19 98 LEU A CA 1
ATOM 730 C C . LEU A 1 98 ? -3.773 2.894 -1.824 1.00 97.19 98 LEU A C 1
ATOM 732 O O . LEU A 1 98 ? -3.827 3.293 -0.663 1.00 97.19 98 LEU A O 1
ATOM 736 N N . ALA A 1 99 ? -2.721 3.147 -2.606 1.00 95.06 99 ALA A N 1
ATOM 737 C CA . ALA A 1 99 ? -1.536 3.857 -2.130 1.00 95.06 99 ALA A CA 1
ATOM 738 C C . ALA A 1 99 ? -1.866 5.277 -1.642 1.00 95.06 99 ALA A C 1
ATOM 740 O O . ALA A 1 99 ? -1.396 5.692 -0.584 1.00 95.06 99 ALA A O 1
ATOM 741 N N . ASN A 1 100 ? -2.727 5.997 -2.369 1.00 95.00 100 ASN A N 1
ATOM 742 C CA . ASN A 1 100 ? -3.191 7.320 -1.957 1.00 95.00 100 ASN A CA 1
ATOM 743 C C . ASN A 1 100 ? -4.025 7.262 -0.670 1.00 95.00 100 ASN A C 1
ATOM 745 O O . ASN A 1 100 ? -3.840 8.109 0.203 1.00 95.00 100 ASN A O 1
ATOM 749 N N . ALA A 1 101 ? -4.913 6.270 -0.535 1.00 96.06 101 ALA A N 1
ATOM 750 C CA . ALA A 1 101 ? -5.712 6.086 0.675 1.00 96.06 101 ALA A CA 1
ATOM 751 C C . ALA A 1 101 ? -4.824 5.839 1.904 1.00 96.06 101 ALA A C 1
ATOM 753 O O . ALA A 1 101 ? -5.033 6.460 2.941 1.00 96.06 101 ALA A O 1
ATOM 754 N N . LEU A 1 102 ? -3.793 4.997 1.771 1.00 94.75 102 LEU A N 1
ATOM 755 C CA . LEU A 1 102 ? -2.833 4.712 2.842 1.00 94.75 102 LEU A CA 1
ATOM 756 C C . LEU A 1 102 ? -1.979 5.937 3.207 1.00 94.75 102 LEU A C 1
ATOM 758 O O . LEU A 1 102 ? -1.780 6.222 4.386 1.00 94.75 102 LEU A O 1
ATOM 762 N N . ALA A 1 103 ? -1.494 6.690 2.217 1.00 91.38 103 ALA A N 1
ATOM 763 C CA . ALA A 1 103 ? -0.703 7.900 2.455 1.00 91.38 103 ALA A CA 1
ATOM 764 C C . ALA A 1 103 ? -1.513 9.034 3.111 1.00 91.38 103 ALA A C 1
ATOM 766 O O . ALA A 1 103 ? -0.965 9.814 3.898 1.00 91.38 103 ALA A O 1
ATOM 767 N N . GLY A 1 104 ? -2.812 9.108 2.806 1.00 91.25 104 GLY A N 1
ATOM 768 C CA . GLY A 1 104 ? -3.751 10.086 3.356 1.00 91.25 104 GLY A CA 1
ATOM 769 C C . GLY A 1 104 ? -4.236 9.796 4.779 1.00 91.25 104 GLY A C 1
ATOM 770 O O . GLY A 1 104 ? -4.968 10.610 5.333 1.00 91.25 104 GLY A O 1
ATOM 771 N N . LEU A 1 105 ? -3.844 8.675 5.395 1.00 92.00 105 LEU A N 1
ATOM 772 C CA . LEU A 1 105 ? -4.261 8.356 6.762 1.00 92.00 105 LEU A CA 1
ATOM 773 C C . LEU A 1 105 ? -3.755 9.404 7.759 1.00 92.00 105 LEU A C 1
ATOM 775 O O . LEU A 1 105 ? -2.564 9.726 7.794 1.00 92.00 105 LEU A O 1
ATOM 779 N N . GLY A 1 106 ? -4.679 9.939 8.562 1.00 82.19 106 GLY A N 1
ATOM 780 C CA . GLY A 1 106 ? -4.395 10.969 9.564 1.00 82.19 106 GLY A CA 1
ATOM 781 C C . GLY A 1 106 ? -3.873 12.288 8.985 1.00 82.19 106 GLY A C 1
ATOM 782 O O . GLY A 1 106 ? -3.064 12.947 9.644 1.00 82.19 106 GLY A O 1
ATOM 783 N N . ALA A 1 107 ? -4.222 12.607 7.734 1.00 79.12 107 ALA A N 1
ATOM 784 C CA . ALA A 1 107 ? -3.982 13.905 7.098 1.00 79.12 107 ALA A CA 1
ATOM 785 C C . ALA A 1 107 ? -5.175 14.855 7.284 1.00 79.12 107 ALA A C 1
ATOM 787 O O . ALA A 1 107 ? -6.307 14.354 7.472 1.00 79.12 107 ALA A O 1
#

Radius of gyration: 13.62 Å; chains: 1; bounding box: 36×28×29 Å

Foldseek 3Di:
DWKKKKWKDAPPFQIWIWIAHPQQKIWIAGTDDPDPDIDIDGDDPVLSVVLVVLVVPDPLPDAEDDDPPQHTMKMWMDTNNRIYIYGDAQPDPSSNVNVVSRNPPPD

Secondary structure (DSSP, 8-state):
---EEEEEE-STT-EEEEEE-TTSEEEEE--SSS----EEEE--HHHHHHHHHHHHTS-TT------TT--S-EEEEEETTEEEEEESS-SSHHHHHHHHHHHTTT-

pLDDT: mean 88.68, std 10.71, range [46.66, 97.31]